Protein AF-A0A6C0PAL4-F1 (afdb_monomer_lite)

Secondary structure (DSSP, 8-state):
----HHHHHT-HHHHHHHHHHHHHTT--HHHHHHHHHHHHT-S-HHHHHHHHT--HHHHHHHHHHHHHHHT-SSHHHHHHHHIIIIIHHHHHHHHHTS---TT---S-----

InterPro domains:
  IPR000792 Transcription regulator LuxR, C-terminal [PF00196] (26-78)
  IPR000792 Transcription regulator LuxR, C-terminal [PS50043] (20-86)
  IPR000792 Transcription regulator LuxR, C-terminal [SM00421] (24-82)
  IPR000792 Transcription regulator LuxR, C-terminal [cd06170] (27-84)
  IPR016032 Signal transduction response regulator, C-terminal effector [SSF46894] (17-85)
  IPR036388 Winged helix-like DNA-binding domain superfamily [G3DSA:1.10.10.10] (24-91)

Sequence (112 aa):
MNLDICELQEHPYVSMLFRDVQQKFNLTRREGQVLELLMLNGSTNRVLSDELNLSEKTVKNHVASIQRKLNVNSSRELQAVIFRDALLPAFMFSAAQKKPIEGSRSYVALSS

Structure (mmCIF, N/CA/C/O backbone):
data_AF-A0A6C0PAL4-F1
#
_entry.id   AF-A0A6C0PAL4-F1
#
loop_
_atom_site.group_PDB
_atom_site.id
_atom_site.type_symbol
_atom_site.label_atom_id
_atom_site.label_alt_id
_atom_site.label_comp_id
_atom_site.label_asym_id
_atom_site.label_entity_id
_atom_site.label_seq_id
_atom_site.pdbx_PDB_ins_code
_atom_site.Cartn_x
_atom_site.Cartn_y
_atom_site.Cartn_z
_atom_site.occupancy
_atom_site.B_iso_or_equiv
_atom_site.auth_seq_id
_atom_site.auth_comp_id
_atom_site.auth_asym_id
_atom_site.auth_atom_id
_atom_site.pdbx_PDB_model_num
ATOM 1 N N . MET A 1 1 ? 13.136 16.040 -14.066 1.00 41.19 1 MET A N 1
ATOM 2 C CA . MET A 1 1 ? 11.734 16.338 -13.715 1.00 41.19 1 MET A CA 1
ATOM 3 C C . MET A 1 1 ? 11.498 15.740 -12.344 1.00 41.19 1 MET A C 1
ATOM 5 O O . MET A 1 1 ? 11.518 14.521 -12.247 1.00 41.19 1 MET A O 1
ATOM 9 N N . ASN A 1 2 ? 11.381 16.564 -11.303 1.00 46.44 2 ASN A N 1
ATOM 10 C CA . ASN A 1 2 ? 10.846 16.092 -10.027 1.00 46.44 2 ASN A CA 1
ATOM 11 C C . ASN A 1 2 ? 9.331 16.146 -10.181 1.00 46.44 2 ASN A C 1
ATOM 13 O O . ASN A 1 2 ? 8.772 17.234 -10.172 1.00 46.44 2 ASN A O 1
ATOM 17 N N . LEU A 1 3 ? 8.719 14.996 -10.450 1.00 56.44 3 LEU A N 1
ATOM 18 C CA . LEU A 1 3 ? 7.267 14.870 -10.426 1.00 56.44 3 LEU A CA 1
ATOM 19 C C . LEU A 1 3 ? 6.846 14.906 -8.958 1.00 56.44 3 LEU A C 1
ATOM 21 O O . LEU A 1 3 ? 7.360 14.117 -8.161 1.00 56.44 3 LEU A O 1
ATOM 25 N N . ASP A 1 4 ? 5.979 15.848 -8.605 1.00 77.81 4 ASP A N 1
ATOM 26 C CA . ASP A 1 4 ? 5.379 15.893 -7.275 1.00 77.81 4 ASP A CA 1
ATOM 27 C C . ASP A 1 4 ? 4.445 14.679 -7.110 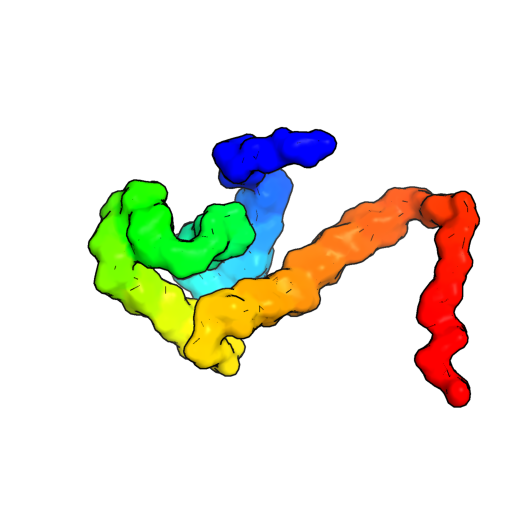1.00 77.81 4 ASP A C 1
ATOM 29 O O . ASP A 1 4 ? 3.759 14.270 -8.050 1.00 77.81 4 ASP A O 1
ATOM 33 N N . ILE A 1 5 ? 4.414 14.079 -5.919 1.00 75.56 5 ILE A N 1
ATOM 34 C CA . ILE A 1 5 ? 3.508 12.967 -5.600 1.00 75.56 5 ILE A CA 1
ATOM 35 C C . ILE A 1 5 ? 2.049 13.401 -5.802 1.00 75.56 5 ILE A C 1
ATOM 37 O O . ILE A 1 5 ? 1.263 12.627 -6.348 1.00 75.56 5 ILE A O 1
ATOM 41 N N . CYS A 1 6 ? 1.716 14.649 -5.461 1.00 72.88 6 CYS A N 1
ATOM 42 C CA . CYS A 1 6 ? 0.386 15.212 -5.691 1.00 72.88 6 CYS A CA 1
ATOM 43 C C . CYS A 1 6 ? 0.022 15.235 -7.186 1.00 72.88 6 CYS A C 1
ATOM 45 O O . CYS A 1 6 ? -1.098 14.895 -7.562 1.00 72.88 6 CYS A O 1
ATOM 47 N N . GLU A 1 7 ? 0.975 15.577 -8.060 1.00 80.12 7 GLU A N 1
ATOM 48 C CA . GLU A 1 7 ? 0.756 15.557 -9.512 1.00 80.12 7 GLU A CA 1
ATOM 49 C C . GLU A 1 7 ? 0.544 14.133 -10.033 1.00 80.12 7 GLU A C 1
ATOM 51 O O . GLU A 1 7 ? -0.241 13.928 -10.957 1.00 80.12 7 GLU A O 1
ATOM 56 N N . LEU A 1 8 ? 1.214 13.139 -9.440 1.00 78.69 8 LEU A N 1
ATOM 57 C CA . LEU A 1 8 ? 1.036 11.736 -9.811 1.00 78.69 8 LEU A CA 1
ATOM 58 C C . LEU A 1 8 ? -0.339 11.196 -9.406 1.00 78.69 8 LEU A C 1
ATOM 60 O O . LEU A 1 8 ? -0.932 10.457 -10.188 1.00 78.69 8 LEU A O 1
ATOM 64 N N . GLN A 1 9 ? -0.854 11.564 -8.230 1.00 77.75 9 GLN A N 1
ATOM 65 C CA . GLN A 1 9 ? -2.167 11.113 -7.746 1.00 77.75 9 GLN A CA 1
ATOM 66 C C . GLN A 1 9 ? -3.317 11.598 -8.640 1.00 77.75 9 GLN A C 1
ATOM 68 O O . GLN A 1 9 ? -4.262 10.855 -8.898 1.00 77.75 9 GLN A O 1
ATOM 73 N N . GLU A 1 10 ? -3.211 12.818 -9.167 1.00 81.69 10 GLU A N 1
ATOM 74 C CA . GLU A 1 10 ? -4.237 13.422 -10.028 1.00 81.69 10 GLU A CA 1
ATOM 75 C C . GLU A 1 10 ? -4.062 13.075 -11.518 1.00 81.69 10 GLU A C 1
ATOM 77 O O . GLU A 1 10 ? -4.879 13.447 -12.366 1.00 81.69 10 GLU A O 1
ATOM 82 N N . HIS A 1 11 ? -2.996 12.361 -11.882 1.00 85.62 11 HIS A N 1
ATOM 83 C CA . HIS A 1 11 ? -2.688 12.108 -13.281 1.00 85.62 11 HIS A CA 1
ATOM 84 C C . HIS A 1 11 ? -3.597 11.008 -13.876 1.00 85.62 11 HIS A C 1
ATOM 86 O O . HIS A 1 11 ? -3.554 9.862 -13.417 1.00 85.62 11 HIS A O 1
ATOM 92 N N . PRO A 1 12 ? -4.339 11.262 -14.979 1.00 85.56 12 PRO A N 1
ATOM 93 C CA . PRO A 1 12 ? -5.307 10.301 -15.526 1.00 85.56 12 PRO A CA 1
ATOM 94 C C . PRO A 1 12 ? -4.722 8.927 -15.878 1.00 85.56 12 PRO A C 1
ATOM 96 O O . PRO A 1 12 ? -5.384 7.901 -15.714 1.00 85.56 12 PRO A O 1
ATOM 99 N N . TYR A 1 13 ? -3.466 8.885 -16.341 1.00 85.50 13 TYR A N 1
ATOM 100 C CA . TYR A 1 13 ? -2.793 7.614 -16.624 1.00 85.50 13 TYR A CA 1
ATOM 101 C C . TYR A 1 13 ? -2.485 6.816 -15.355 1.00 85.50 13 TYR A C 1
ATOM 103 O O . TYR A 1 13 ? -2.511 5.590 -15.404 1.00 85.50 13 TYR A O 1
ATOM 111 N N . VAL A 1 14 ? -2.199 7.486 -14.236 1.00 88.25 14 VAL A N 1
ATOM 112 C CA . VAL A 1 14 ? -1.927 6.820 -12.955 1.00 88.25 14 VAL A CA 1
ATOM 113 C C . VAL A 1 14 ? -3.215 6.194 -12.431 1.00 88.25 14 VAL A C 1
ATOM 115 O O . VAL A 1 14 ? -3.232 4.998 -12.139 1.00 88.25 14 VAL A O 1
ATOM 118 N N . SER A 1 15 ? -4.325 6.938 -12.458 1.00 89.31 15 SER A N 1
ATOM 119 C CA . SER A 1 15 ? -5.636 6.404 -12.072 1.00 89.31 15 SER A CA 1
ATOM 120 C C . SER A 1 15 ? -6.075 5.226 -12.955 1.00 89.31 15 SER A C 1
ATOM 122 O O . SER A 1 15 ? -6.666 4.262 -12.465 1.00 89.31 15 SER A O 1
ATOM 124 N N . MET A 1 16 ? -5.795 5.280 -14.264 1.00 89.81 16 MET A N 1
ATOM 125 C CA . MET A 1 16 ? -6.067 4.168 -15.183 1.00 89.81 16 MET A CA 1
ATOM 126 C C . MET A 1 16 ? -5.205 2.943 -14.850 1.00 89.81 16 MET A C 1
ATOM 128 O O . MET A 1 16 ? -5.732 1.843 -14.714 1.00 89.81 16 MET A O 1
ATOM 132 N N . LEU A 1 17 ? -3.902 3.137 -14.637 1.00 91.00 17 LEU A N 1
ATOM 133 C CA . LEU A 1 17 ? -2.968 2.063 -14.305 1.00 91.00 17 LEU A CA 1
ATOM 134 C C . LEU A 1 17 ? -3.359 1.346 -13.006 1.00 91.00 17 LEU A C 1
ATOM 136 O O . LEU A 1 17 ? -3.407 0.117 -12.962 1.00 91.00 17 LEU A O 1
ATOM 140 N N . PHE A 1 18 ? -3.688 2.094 -11.950 1.00 93.12 18 PHE A N 1
ATOM 141 C CA . PHE A 1 18 ? -4.095 1.492 -10.680 1.00 93.12 18 PHE A CA 1
ATOM 142 C C . PHE A 1 18 ? -5.467 0.817 -10.744 1.00 93.12 18 PHE A C 1
ATOM 144 O O . PHE A 1 18 ? -5.689 -0.158 -10.023 1.00 93.12 18 PHE A O 1
ATOM 151 N N . ARG A 1 19 ? -6.360 1.237 -11.649 1.00 93.50 19 ARG A N 1
ATOM 152 C CA . ARG A 1 19 ? -7.603 0.505 -11.931 1.00 93.50 19 ARG A CA 1
ATOM 153 C C . ARG A 1 19 ? -7.318 -0.886 -12.496 1.00 93.50 19 ARG A C 1
ATOM 155 O O . ARG A 1 19 ? -7.918 -1.854 -12.027 1.00 93.50 19 ARG A O 1
ATOM 162 N N . ASP A 1 20 ? -6.384 -0.998 -13.435 1.00 93.56 20 ASP A N 1
ATOM 163 C CA . ASP A 1 20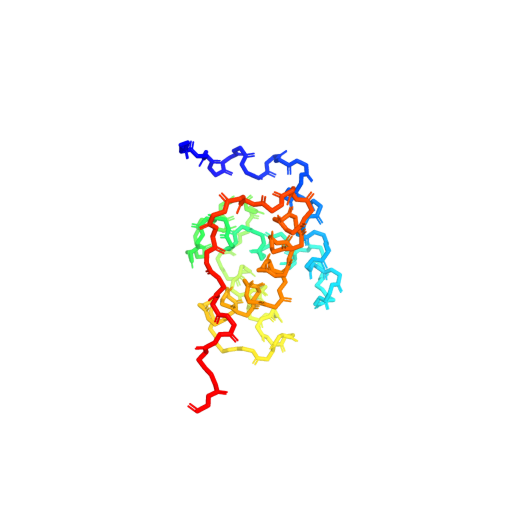 ? -6.003 -2.284 -14.030 1.00 93.56 20 ASP A CA 1
ATOM 164 C C . ASP A 1 20 ? -5.340 -3.199 -12.993 1.00 93.56 20 ASP A C 1
ATOM 166 O O . ASP A 1 20 ? -5.660 -4.386 -12.903 1.00 93.56 20 ASP A O 1
ATOM 170 N N . VAL A 1 21 ? -4.476 -2.639 -12.137 1.00 94.75 21 VAL A N 1
ATOM 171 C CA . VAL A 1 21 ? -3.893 -3.353 -10.987 1.00 94.75 21 VAL A CA 1
ATOM 172 C C . VAL A 1 21 ? -4.997 -3.855 -10.052 1.00 94.75 21 VAL A C 1
ATOM 174 O O . VAL A 1 21 ? -5.000 -5.024 -9.662 1.00 94.75 21 VAL A O 1
ATOM 177 N N . GLN A 1 22 ? -5.960 -2.995 -9.708 1.00 96.31 22 GLN A N 1
ATOM 178 C CA . GLN A 1 22 ? -7.069 -3.346 -8.823 1.00 96.31 22 GLN A CA 1
ATOM 179 C C . GLN A 1 22 ? -7.881 -4.523 -9.384 1.00 96.31 22 GLN A C 1
ATOM 181 O O . GLN A 1 22 ? -8.202 -5.452 -8.641 1.00 96.31 22 GLN A O 1
ATOM 186 N N . GLN A 1 23 ? -8.186 -4.503 -10.685 1.00 95.38 23 GLN A N 1
ATOM 187 C CA . GLN A 1 23 ? -8.902 -5.583 -11.366 1.00 95.38 23 GLN A CA 1
ATOM 188 C C . GLN A 1 23 ? -8.075 -6.868 -11.417 1.00 95.38 23 GLN A C 1
ATOM 190 O O . GLN A 1 23 ? -8.576 -7.929 -11.047 1.00 95.38 23 GLN A O 1
ATOM 195 N N . LYS A 1 24 ? -6.795 -6.772 -11.794 1.00 94.75 24 LYS A N 1
ATOM 196 C CA . LYS A 1 24 ? -5.879 -7.915 -11.898 1.00 94.75 24 LYS A CA 1
ATOM 197 C C . LYS A 1 24 ? -5.772 -8.708 -10.596 1.00 94.75 24 LYS A C 1
ATOM 199 O O . LYS A 1 24 ? -5.715 -9.933 -10.633 1.00 94.75 24 LYS A O 1
ATOM 204 N N . PHE A 1 25 ? -5.757 -8.021 -9.457 1.00 95.81 25 PHE A N 1
ATOM 205 C CA . PHE A 1 25 ? -5.623 -8.645 -8.137 1.00 95.81 25 PHE A CA 1
ATOM 206 C C . PHE A 1 25 ? -6.944 -8.742 -7.358 1.00 95.81 25 PHE A C 1
ATOM 208 O O . PHE A 1 25 ? -6.939 -9.053 -6.165 1.00 95.81 25 PHE A O 1
ATOM 215 N N . ASN A 1 26 ? -8.079 -8.484 -8.015 1.00 97.06 26 ASN A N 1
ATOM 216 C CA . ASN A 1 26 ? -9.422 -8.570 -7.439 1.00 97.06 26 ASN A CA 1
ATOM 217 C C . ASN A 1 26 ? -9.556 -7.811 -6.097 1.00 97.06 26 ASN A C 1
ATOM 219 O O . ASN A 1 26 ? -10.076 -8.305 -5.083 1.00 97.06 26 ASN A O 1
ATOM 223 N N . LEU A 1 27 ? -9.010 -6.596 -6.074 1.00 97.88 27 LEU A N 1
ATOM 224 C CA . LEU A 1 27 ? -9.017 -5.720 -4.911 1.00 97.88 27 LEU A CA 1
ATOM 225 C C . LEU A 1 27 ? -10.345 -4.964 -4.829 1.00 97.88 27 LEU A C 1
ATOM 227 O O . LEU A 1 27 ? -10.918 -4.518 -5.826 1.00 97.88 27 LEU A O 1
ATOM 231 N N . THR A 1 28 ? -10.838 -4.787 -3.608 1.00 97.75 28 THR A N 1
ATOM 232 C CA . THR A 1 28 ? -11.945 -3.868 -3.346 1.00 97.75 28 THR A CA 1
ATOM 233 C C . THR A 1 28 ? -11.506 -2.439 -3.648 1.00 97.75 28 THR A C 1
ATOM 235 O O . THR A 1 28 ? -10.316 -2.122 -3.626 1.00 97.75 28 THR A O 1
ATOM 238 N N . ARG A 1 29 ? -12.474 -1.538 -3.851 1.00 96.19 29 ARG A N 1
ATOM 239 C CA . ARG A 1 29 ? -12.188 -0.113 -4.079 1.00 96.19 29 ARG A CA 1
ATOM 240 C C . ARG A 1 29 ? -11.262 0.469 -3.007 1.00 96.19 29 ARG A C 1
ATOM 242 O O . ARG A 1 29 ? -10.346 1.213 -3.328 1.00 96.19 29 ARG A O 1
ATOM 249 N N . ARG A 1 30 ? -11.481 0.116 -1.735 1.00 96.00 30 ARG A N 1
ATOM 250 C CA . ARG A 1 30 ? -10.678 0.646 -0.627 1.00 96.00 30 ARG A CA 1
ATOM 251 C C . ARG A 1 30 ? -9.271 0.058 -0.581 1.00 96.00 30 ARG A C 1
ATOM 253 O O . ARG A 1 30 ? -8.326 0.785 -0.305 1.00 96.00 30 ARG A O 1
ATOM 260 N N . GLU A 1 31 ? -9.125 -1.229 -0.878 1.00 97.44 31 GLU A N 1
ATOM 261 C CA . GLU A 1 31 ? -7.810 -1.865 -1.008 1.00 97.44 31 GLU A CA 1
ATOM 262 C C . GLU A 1 31 ? -7.009 -1.282 -2.180 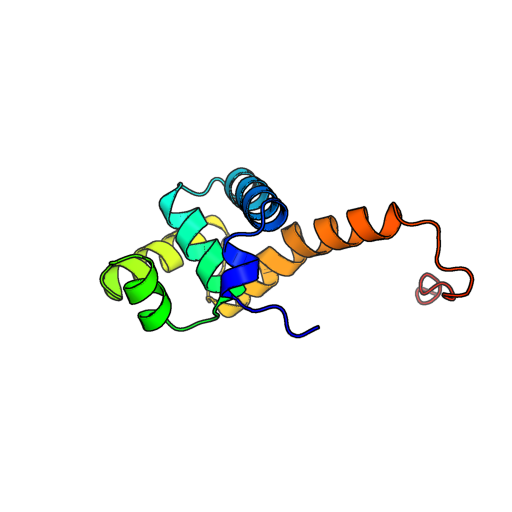1.00 97.44 31 GLU A C 1
ATOM 264 O O . GLU A 1 31 ? -5.813 -1.065 -2.028 1.00 97.44 31 GLU A O 1
ATOM 269 N N . GLY A 1 32 ? -7.661 -0.969 -3.307 1.00 96.25 32 GLY A N 1
ATOM 270 C CA . GLY A 1 32 ? -7.032 -0.284 -4.442 1.00 96.25 32 GLY A CA 1
ATOM 271 C C . GLY A 1 32 ? -6.456 1.080 -4.055 1.00 96.25 32 GLY A C 1
ATOM 272 O O . GLY A 1 32 ? -5.285 1.332 -4.309 1.00 96.25 32 GLY A O 1
ATOM 273 N N . GLN A 1 33 ? -7.233 1.905 -3.344 1.00 94.62 33 GLN A N 1
ATOM 274 C CA . GLN A 1 33 ? -6.770 3.210 -2.841 1.00 94.62 33 GLN A CA 1
ATOM 275 C C . GLN A 1 33 ? -5.578 3.084 -1.882 1.00 94.62 33 GLN A C 1
ATOM 277 O O . GLN A 1 33 ? -4.611 3.835 -1.977 1.00 94.62 33 GLN A O 1
ATOM 282 N N . VAL A 1 34 ? -5.636 2.125 -0.949 1.00 95.62 34 VAL A N 1
ATOM 283 C CA . VAL A 1 34 ? -4.524 1.856 -0.023 1.00 95.62 34 VAL A CA 1
ATOM 284 C C . VAL A 1 34 ? -3.281 1.418 -0.793 1.00 95.62 34 VAL A C 1
ATOM 286 O O . VAL A 1 34 ? -2.182 1.853 -0.461 1.00 95.62 34 VAL A O 1
ATOM 289 N N . LEU A 1 35 ? -3.442 0.572 -1.814 1.00 95.69 35 LEU A N 1
ATOM 290 C CA . LEU A 1 35 ? -2.332 0.100 -2.632 1.00 95.69 35 LEU A CA 1
ATOM 291 C C . LEU A 1 35 ? -1.690 1.232 -3.437 1.00 95.69 35 LEU A C 1
ATOM 293 O O . LEU A 1 35 ? -0.470 1.339 -3.453 1.00 95.69 35 LEU A O 1
ATOM 297 N N . GLU A 1 36 ? -2.500 2.069 -4.078 1.00 94.06 36 GLU A N 1
ATOM 298 C CA . GLU A 1 36 ? -2.051 3.228 -4.852 1.00 94.06 36 GLU A CA 1
ATOM 299 C C . GLU A 1 36 ? -1.197 4.169 -3.998 1.00 94.06 36 GLU A C 1
ATOM 301 O O . GLU A 1 36 ? -0.031 4.406 -4.311 1.00 94.06 36 GLU A O 1
ATOM 306 N N . LEU A 1 37 ? -1.717 4.601 -2.848 1.00 92.31 37 LEU A N 1
ATOM 307 C CA . LEU A 1 37 ? -0.972 5.455 -1.925 1.00 92.31 37 LEU A CA 1
ATOM 308 C C . LEU A 1 37 ? 0.276 4.769 -1.356 1.00 92.31 37 LEU A C 1
ATOM 310 O O . LEU A 1 37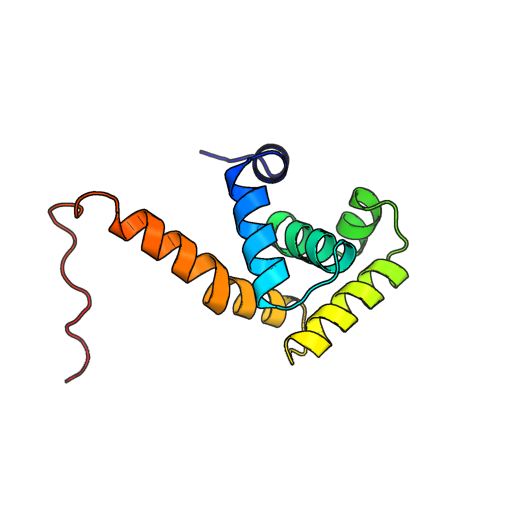 ? 1.309 5.411 -1.188 1.00 92.31 37 LEU A O 1
ATOM 314 N N . LEU A 1 38 ? 0.217 3.462 -1.082 1.00 93.75 38 LEU A N 1
ATOM 315 C CA . LEU A 1 38 ? 1.379 2.698 -0.617 1.00 93.75 38 LEU A CA 1
ATOM 316 C C . LEU A 1 38 ? 2.492 2.666 -1.678 1.00 93.75 38 LEU A C 1
ATOM 318 O O . LEU A 1 38 ? 3.672 2.640 -1.323 1.00 93.75 38 LEU A O 1
ATOM 322 N N . MET A 1 39 ? 2.134 2.645 -2.963 1.00 93.00 39 MET A N 1
ATOM 323 C CA . MET A 1 39 ? 3.086 2.660 -4.075 1.00 93.00 39 MET A CA 1
ATOM 324 C C . MET A 1 39 ? 3.646 4.061 -4.351 1.00 93.00 39 MET A C 1
ATOM 326 O O . MET A 1 39 ? 4.817 4.165 -4.706 1.00 93.00 39 MET A O 1
ATOM 330 N N . LEU A 1 40 ? 2.839 5.114 -4.183 1.00 89.44 40 LEU A N 1
ATOM 331 C CA . LEU A 1 40 ? 3.227 6.501 -4.470 1.00 89.44 40 LEU A CA 1
ATOM 332 C C . LEU A 1 40 ? 3.964 7.173 -3.299 1.00 89.44 40 LEU A C 1
ATOM 334 O O . LEU A 1 40 ? 5.015 7.778 -3.498 1.00 89.44 40 LEU A O 1
ATOM 338 N N . ASN A 1 41 ? 3.454 7.031 -2.072 1.00 84.44 41 ASN A N 1
ATOM 339 C CA . ASN A 1 41 ? 3.943 7.757 -0.891 1.00 84.44 41 ASN A CA 1
ATOM 340 C C . ASN A 1 41 ? 4.904 6.911 -0.038 1.00 84.44 41 ASN A C 1
ATOM 342 O O . ASN A 1 41 ? 5.620 7.431 0.821 1.00 84.44 41 ASN A O 1
ATOM 346 N N . GLY A 1 42 ? 4.916 5.590 -0.237 1.00 74.88 42 GLY A N 1
ATOM 347 C CA . GLY A 1 42 ? 5.729 4.658 0.537 1.00 74.88 42 GLY A CA 1
ATOM 348 C C . GLY A 1 42 ? 5.064 4.155 1.828 1.00 74.88 42 GLY A C 1
ATOM 349 O O . GLY A 1 42 ? 3.851 4.038 1.944 1.00 74.88 42 GLY A O 1
ATOM 350 N N . SER A 1 43 ? 5.885 3.744 2.802 1.00 66.75 43 SER A N 1
ATOM 351 C CA . SER A 1 43 ? 5.550 2.615 3.698 1.00 66.75 43 SER A CA 1
ATOM 352 C C . SER A 1 43 ? 4.808 2.941 5.002 1.00 66.75 43 SER A C 1
ATOM 354 O O . SER A 1 43 ? 4.488 2.012 5.748 1.00 66.75 43 SER A O 1
ATOM 356 N N . THR A 1 44 ? 4.605 4.210 5.371 1.00 82.94 44 THR A N 1
ATOM 357 C CA . THR A 1 44 ? 4.113 4.505 6.731 1.00 82.94 44 THR A CA 1
ATOM 358 C C . THR A 1 44 ? 2.590 4.486 6.801 1.00 82.94 44 THR A C 1
ATOM 360 O O . THR A 1 44 ? 1.909 5.225 6.095 1.00 82.94 44 THR A O 1
ATOM 363 N N . ASN A 1 45 ? 2.047 3.665 7.707 1.00 86.69 45 ASN A N 1
ATOM 364 C CA . ASN A 1 45 ? 0.600 3.589 7.940 1.00 86.69 45 ASN A CA 1
ATOM 365 C C . ASN A 1 45 ? -0.001 4.931 8.375 1.00 86.69 45 ASN A C 1
ATOM 367 O O . ASN A 1 45 ? -1.187 5.134 8.153 1.00 86.69 45 ASN A O 1
ATOM 371 N N . ARG A 1 46 ? 0.815 5.817 8.963 1.00 89.25 46 ARG A N 1
ATOM 372 C CA . ARG A 1 46 ? 0.423 7.166 9.376 1.00 89.25 46 ARG A CA 1
ATOM 373 C C . ARG A 1 46 ? 0.076 8.059 8.184 1.00 89.25 46 ARG A C 1
ATOM 375 O O . ARG A 1 46 ? -0.994 8.641 8.146 1.00 89.25 46 ARG A O 1
ATOM 382 N N . VAL A 1 47 ? 0.940 8.115 7.168 1.00 88.31 47 VAL A N 1
ATOM 383 C CA . VAL A 1 47 ? 0.649 8.913 5.960 1.00 88.31 47 VAL A CA 1
ATOM 384 C C . VAL A 1 47 ? -0.613 8.387 5.280 1.00 88.31 47 VAL A C 1
ATOM 386 O O . VAL A 1 47 ? -1.539 9.136 5.011 1.00 88.31 47 VAL A O 1
ATOM 389 N N . LEU A 1 48 ? -0.700 7.069 5.102 1.00 90.94 48 LEU A N 1
ATOM 390 C CA . LEU A 1 48 ? -1.886 6.415 4.548 1.00 90.94 48 LEU A CA 1
ATOM 391 C C . LEU A 1 48 ? -3.161 6.686 5.359 1.00 90.94 48 LEU A C 1
ATOM 393 O O . LEU A 1 48 ? -4.242 6.775 4.781 1.00 90.94 48 LEU A O 1
ATOM 397 N N . SER A 1 49 ? -3.062 6.762 6.689 1.00 93.12 49 SER A N 1
ATOM 398 C CA . SER A 1 49 ? -4.214 7.025 7.549 1.00 93.12 49 SER A CA 1
ATOM 399 C C . SER A 1 49 ? -4.714 8.454 7.401 1.00 93.12 49 SER A C 1
ATOM 401 O O . SER A 1 49 ? -5.925 8.645 7.312 1.00 93.12 49 SER A O 1
ATOM 403 N N . ASP A 1 50 ? -3.794 9.413 7.308 1.00 91.25 50 ASP A N 1
ATOM 404 C CA . ASP A 1 50 ? -4.108 10.831 7.147 1.00 91.25 50 ASP A CA 1
ATOM 405 C C . ASP A 1 50 ? -4.759 11.084 5.775 1.00 91.25 50 ASP A C 1
ATOM 407 O O . ASP A 1 50 ? -5.861 11.626 5.706 1.00 91.25 50 ASP A O 1
ATOM 411 N N . GLU A 1 51 ? -4.154 10.569 4.699 1.00 89.81 51 GLU A N 1
ATOM 412 C CA . GLU A 1 51 ? -4.654 10.696 3.317 1.00 89.81 51 GLU A CA 1
ATOM 413 C C . GLU A 1 51 ? -6.048 10.080 3.124 1.00 89.81 51 GLU A C 1
ATOM 415 O O . GLU A 1 51 ? -6.893 10.582 2.383 1.00 89.81 51 GLU A O 1
ATOM 420 N N . LEU A 1 52 ? -6.315 8.956 3.792 1.00 91.50 52 LEU A N 1
ATOM 421 C CA . LEU A 1 52 ? -7.566 8.220 3.632 1.00 91.50 52 LEU A CA 1
ATOM 422 C C . LEU A 1 52 ? -8.613 8.563 4.696 1.00 91.50 52 LEU A C 1
ATOM 424 O O . LEU A 1 52 ? -9.717 8.010 4.621 1.00 91.50 52 LEU A O 1
ATOM 428 N N . ASN A 1 53 ? -8.293 9.422 5.668 1.00 94.56 53 ASN A N 1
ATOM 429 C CA . ASN A 1 53 ? -9.101 9.685 6.861 1.00 94.56 53 ASN A CA 1
ATOM 430 C C . ASN A 1 53 ? -9.532 8.380 7.569 1.00 94.56 53 ASN A C 1
ATOM 432 O O . ASN A 1 53 ? -10.716 8.079 7.743 1.00 94.56 53 ASN A O 1
ATOM 436 N N . LEU A 1 54 ? -8.549 7.541 7.900 1.00 94.75 54 LEU A N 1
ATOM 437 C CA . LEU A 1 54 ? -8.718 6.257 8.584 1.00 94.75 54 LEU A CA 1
ATOM 438 C C . LEU A 1 54 ? -7.906 6.213 9.874 1.00 94.75 54 LEU A C 1
ATOM 440 O O . LEU A 1 54 ? -7.005 7.006 10.086 1.00 94.75 54 LEU A O 1
ATOM 444 N N . SER A 1 55 ? -8.155 5.207 10.715 1.00 97.06 55 SER A N 1
ATOM 445 C CA . SER A 1 55 ? -7.184 4.853 11.753 1.00 97.06 55 SER A CA 1
ATOM 446 C C . SER A 1 55 ? -6.008 4.071 11.154 1.00 97.06 55 SER A C 1
ATOM 448 O O . SER A 1 55 ? -6.203 3.260 10.240 1.00 97.06 55 SER A O 1
ATOM 450 N N . GLU A 1 56 ? -4.806 4.203 11.725 1.00 96.12 56 GLU A N 1
ATOM 451 C CA . GLU A 1 56 ? -3.657 3.357 11.356 1.00 96.12 56 GLU A CA 1
ATOM 452 C C . GLU A 1 56 ? -3.981 1.857 11.457 1.00 96.12 56 GLU A C 1
ATOM 454 O O . GLU A 1 56 ? -3.500 1.048 10.662 1.00 96.12 56 GLU A O 1
ATOM 459 N N . LYS A 1 57 ? -4.822 1.465 12.424 1.00 96.69 57 LYS A N 1
ATOM 460 C CA . LYS A 1 57 ? -5.288 0.081 12.579 1.00 96.69 57 LYS A CA 1
ATOM 461 C C . LYS A 1 57 ? -6.107 -0.370 11.370 1.00 96.69 57 LYS A C 1
ATOM 463 O O . LYS A 1 57 ? -5.911 -1.480 10.880 1.00 96.69 57 LYS A O 1
ATOM 468 N N . THR A 1 58 ? -6.993 0.483 10.865 1.00 97.19 58 THR A N 1
ATOM 469 C CA . THR A 1 58 ? -7.788 0.198 9.664 1.00 97.19 58 THR A CA 1
ATOM 470 C C . THR A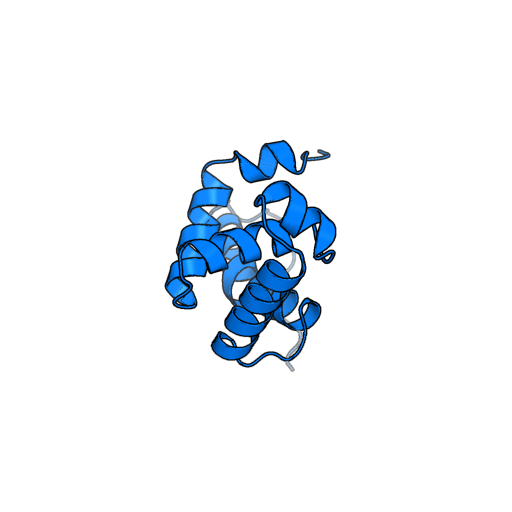 1 58 ? -6.894 0.072 8.431 1.00 97.19 58 THR A C 1
ATOM 472 O O . THR A 1 58 ? -7.061 -0.870 7.658 1.00 97.19 58 THR A O 1
ATOM 475 N N . VAL A 1 59 ? -5.895 0.950 8.278 1.00 96.25 59 VAL A N 1
ATOM 476 C CA . VAL A 1 59 ? -4.897 0.845 7.198 1.00 96.25 59 VAL A CA 1
ATOM 477 C C . VAL A 1 59 ? -4.145 -0.484 7.281 1.00 96.25 59 VAL A C 1
ATOM 479 O O . VAL A 1 59 ? -4.106 -1.217 6.294 1.00 96.25 59 VAL A O 1
ATOM 482 N N . LYS A 1 60 ? -3.633 -0.859 8.463 1.00 95.56 60 LYS A N 1
ATOM 483 C CA . LYS A 1 60 ? -2.971 -2.160 8.680 1.00 95.56 60 LYS A CA 1
ATOM 484 C C . LYS A 1 60 ? -3.863 -3.335 8.277 1.00 95.56 60 LYS A C 1
ATOM 486 O O . LYS A 1 60 ? -3.382 -4.271 7.645 1.00 95.56 60 LYS A O 1
ATOM 491 N N . ASN A 1 61 ? -5.158 -3.279 8.586 1.00 97.56 61 ASN A N 1
ATOM 492 C CA . ASN A 1 61 ? -6.109 -4.325 8.206 1.00 97.56 61 ASN A CA 1
ATOM 493 C C . ASN A 1 61 ? -6.309 -4.416 6.685 1.00 97.56 61 ASN A C 1
ATOM 495 O O . ASN A 1 61 ? -6.387 -5.525 6.148 1.00 97.56 61 ASN A O 1
ATOM 499 N N . HIS A 1 62 ? -6.374 -3.282 5.982 1.00 97.50 62 HIS A N 1
ATOM 500 C CA . HIS A 1 62 ? -6.429 -3.269 4.518 1.00 97.50 62 HIS A CA 1
ATOM 501 C C . HIS A 1 62 ? -5.140 -3.823 3.908 1.00 97.50 62 HIS A C 1
ATOM 503 O O . HIS A 1 62 ? -5.214 -4.727 3.081 1.00 97.50 62 HIS A O 1
ATOM 509 N N . VAL A 1 63 ? -3.970 -3.372 4.374 1.00 96.31 63 VAL A N 1
ATOM 510 C CA . VAL A 1 63 ? -2.664 -3.877 3.917 1.00 96.31 63 VAL A CA 1
ATOM 511 C C . VAL A 1 63 ? -2.555 -5.386 4.136 1.00 96.31 63 VAL A C 1
ATOM 513 O O . VAL A 1 63 ? -2.228 -6.111 3.203 1.00 96.31 63 VAL A O 1
ATOM 516 N N . ALA A 1 64 ? -2.915 -5.885 5.320 1.00 97.25 64 ALA A N 1
ATOM 517 C CA . ALA A 1 64 ? -2.920 -7.318 5.607 1.00 97.25 64 ALA A CA 1
ATOM 518 C C . ALA A 1 64 ? -3.894 -8.094 4.702 1.00 97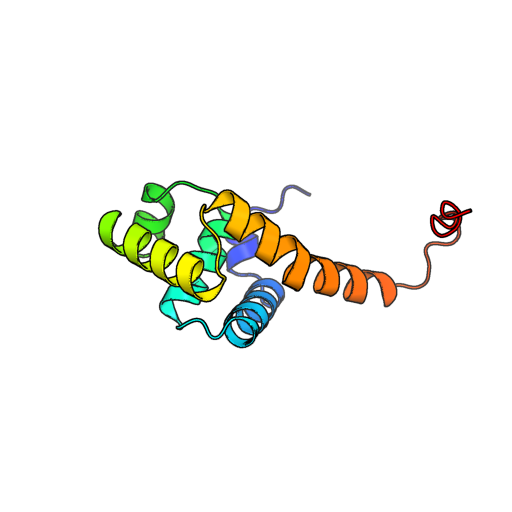.25 64 ALA A C 1
ATOM 520 O O . ALA A 1 64 ? -3.627 -9.234 4.332 1.00 97.25 64 ALA A O 1
ATOM 521 N N . SER A 1 65 ? -5.032 -7.497 4.337 1.00 98.19 65 SER A N 1
ATOM 522 C CA . SER A 1 65 ? -5.995 -8.126 3.424 1.00 98.19 65 SER A CA 1
ATOM 523 C C . SER A 1 65 ? -5.450 -8.222 2.002 1.00 98.19 65 SER A C 1
ATOM 525 O O . SER A 1 65 ? -5.551 -9.285 1.394 1.00 98.19 65 SER A O 1
ATOM 527 N N . ILE A 1 66 ? -4.782 -7.172 1.519 1.00 97.94 66 ILE A N 1
ATOM 528 C CA . ILE A 1 66 ? -4.080 -7.181 0.230 1.00 97.94 66 ILE A CA 1
ATOM 529 C C . ILE A 1 66 ? -2.965 -8.234 0.246 1.00 97.94 66 ILE A C 1
ATOM 531 O O . ILE A 1 66 ? -2.887 -9.064 -0.652 1.00 97.94 66 ILE A O 1
ATOM 535 N N . GLN A 1 67 ? -2.145 -8.256 1.298 1.00 97.81 67 GLN A N 1
ATOM 536 C CA . GLN A 1 67 ? -1.064 -9.229 1.460 1.00 97.81 67 GLN A CA 1
ATOM 537 C C . GLN A 1 67 ? -1.567 -10.676 1.393 1.00 97.81 67 GLN A C 1
ATOM 539 O O . GLN A 1 67 ? -0.998 -11.483 0.663 1.00 97.81 67 GLN A O 1
ATOM 544 N N . ARG A 1 68 ? -2.686 -10.993 2.063 1.00 98.19 68 ARG A N 1
ATOM 545 C CA . ARG A 1 68 ? -3.322 -12.318 1.966 1.00 98.19 68 ARG A CA 1
ATOM 546 C C . ARG A 1 68 ? -3.808 -12.636 0.552 1.00 98.19 68 ARG A C 1
ATOM 548 O O . ARG A 1 68 ? -3.628 -13.761 0.104 1.00 98.19 68 ARG A O 1
ATOM 555 N N . LYS A 1 69 ? -4.401 -11.668 -0.157 1.00 97.56 69 LYS A N 1
ATOM 556 C CA . LYS A 1 69 ? -4.867 -11.860 -1.543 1.00 97.56 69 LYS A CA 1
ATOM 557 C C . LYS A 1 69 ? -3.726 -12.153 -2.515 1.00 97.56 69 LYS A C 1
ATOM 559 O O . LYS A 1 69 ? -3.916 -12.923 -3.448 1.00 97.56 69 LYS A O 1
ATOM 564 N N . LEU A 1 70 ? -2.563 -11.542 -2.297 1.00 97.25 70 LEU A N 1
ATOM 565 C CA . LEU A 1 70 ? -1.384 -11.710 -3.149 1.00 97.25 70 LEU A CA 1
ATOM 566 C C . LEU A 1 70 ? -0.399 -12.765 -2.622 1.00 97.25 70 LEU A C 1
ATOM 568 O O . LEU A 1 70 ? 0.630 -12.990 -3.249 1.00 97.25 70 LEU A O 1
ATOM 572 N N . ASN A 1 71 ? -0.717 -13.418 -1.499 1.00 97.25 71 ASN A N 1
ATOM 573 C CA . ASN A 1 71 ? 0.133 -14.406 -0.835 1.00 97.25 71 ASN A CA 1
ATOM 574 C C . ASN A 1 71 ? 1.560 -13.890 -0.546 1.00 97.25 71 ASN A C 1
ATOM 576 O O . ASN A 1 71 ? 2.549 -14.568 -0.812 1.00 97.25 71 ASN A O 1
ATOM 580 N N . VAL A 1 72 ? 1.653 -12.672 -0.008 1.00 97.50 72 VAL A N 1
ATOM 581 C CA . VAL A 1 72 ? 2.911 -12.015 0.384 1.00 97.50 72 VAL A CA 1
ATOM 582 C C . VAL A 1 72 ? 2.907 -11.700 1.878 1.00 97.50 72 VAL A C 1
ATOM 584 O O . VAL A 1 72 ? 1.852 -11.565 2.493 1.00 97.50 72 VAL A O 1
ATOM 587 N N . ASN A 1 73 ? 4.088 -11.540 2.470 1.00 95.31 73 ASN A N 1
ATOM 588 C CA . ASN A 1 73 ? 4.264 -11.467 3.924 1.00 95.31 73 ASN A CA 1
ATOM 589 C C . ASN A 1 73 ? 4.696 -10.085 4.431 1.00 95.31 73 ASN A C 1
ATOM 591 O O . ASN A 1 73 ? 4.794 -9.864 5.638 1.00 95.31 73 ASN A O 1
ATOM 595 N N . SER A 1 74 ? 4.987 -9.136 3.539 1.00 95.00 74 SER A N 1
ATOM 596 C CA . SER A 1 74 ? 5.391 -7.786 3.937 1.00 95.00 74 SER A CA 1
ATOM 597 C C . SER A 1 74 ? 4.967 -6.725 2.930 1.00 95.00 74 SER A C 1
ATOM 599 O O . SER A 1 74 ? 4.740 -7.012 1.758 1.00 95.00 74 SER A O 1
ATOM 601 N N . SER A 1 75 ? 4.886 -5.465 3.368 1.00 91.75 75 SER A N 1
ATOM 602 C CA . SER A 1 75 ? 4.559 -4.347 2.473 1.00 91.75 75 SER A CA 1
ATOM 603 C C . SER A 1 75 ? 5.634 -4.127 1.407 1.00 91.75 75 SER A C 1
ATOM 605 O O . SER A 1 75 ? 5.302 -3.744 0.292 1.00 91.75 75 SER A O 1
ATOM 607 N N . ARG A 1 76 ? 6.907 -4.419 1.715 1.00 93.88 76 ARG A N 1
ATOM 608 C CA . ARG A 1 76 ? 7.995 -4.343 0.724 1.00 93.88 76 ARG A CA 1
ATOM 609 C C . ARG A 1 76 ? 7.850 -5.415 -0.348 1.00 93.88 76 ARG A C 1
ATOM 611 O O . ARG A 1 76 ? 7.996 -5.126 -1.528 1.00 93.88 76 ARG A O 1
ATOM 618 N N . GLU A 1 77 ? 7.549 -6.643 0.065 1.00 95.88 77 GLU A N 1
ATOM 619 C CA . GLU A 1 77 ? 7.288 -7.742 -0.865 1.00 95.88 77 GLU A CA 1
ATOM 620 C C . GLU A 1 77 ? 6.059 -7.444 -1.728 1.00 95.88 77 GLU A C 1
ATOM 622 O O . GLU A 1 77 ? 6.121 -7.591 -2.943 1.00 95.88 77 GLU A O 1
ATOM 627 N N . LEU A 1 78 ? 4.986 -6.924 -1.122 1.00 95.88 78 LEU A N 1
ATOM 628 C CA . LEU A 1 78 ? 3.806 -6.450 -1.840 1.00 95.88 78 LEU A CA 1
ATOM 629 C C . LEU A 1 78 ? 4.176 -5.421 -2.920 1.00 95.88 78 LEU A C 1
ATOM 631 O O . LEU A 1 78 ? 3.822 -5.608 -4.080 1.00 95.88 78 LEU A O 1
ATOM 635 N N . GLN A 1 79 ? 4.924 -4.372 -2.568 1.00 95.38 79 GLN A N 1
ATOM 636 C CA . GLN A 1 79 ? 5.369 -3.354 -3.527 1.00 95.38 79 GLN A CA 1
ATOM 637 C C . GLN A 1 79 ? 6.208 -3.961 -4.662 1.00 95.38 79 GLN A C 1
ATOM 639 O O . GLN A 1 79 ? 5.989 -3.641 -5.829 1.00 95.38 79 GLN A O 1
ATOM 644 N N . ALA A 1 80 ? 7.131 -4.872 -4.338 1.00 96.00 80 ALA A N 1
ATOM 645 C CA . ALA A 1 80 ? 7.971 -5.544 -5.326 1.00 96.00 80 ALA A CA 1
ATOM 646 C C . ALA A 1 80 ? 7.155 -6.413 -6.298 1.00 96.00 80 ALA A C 1
ATOM 648 O O . ALA A 1 80 ? 7.399 -6.372 -7.503 1.00 96.00 80 ALA A O 1
ATOM 649 N N . VAL A 1 81 ? 6.173 -7.167 -5.793 1.00 96.62 81 VAL A N 1
ATOM 650 C CA . VAL A 1 81 ? 5.273 -7.998 -6.608 1.00 96.62 81 VAL A CA 1
ATOM 651 C C . VAL A 1 81 ? 4.424 -7.133 -7.535 1.00 96.62 81 VAL A C 1
ATOM 653 O O . VAL A 1 81 ? 4.383 -7.395 -8.733 1.00 96.62 81 VAL A O 1
ATOM 656 N N . ILE A 1 82 ? 3.805 -6.066 -7.025 1.00 96.19 82 ILE A N 1
ATOM 657 C CA . ILE A 1 82 ? 3.008 -5.147 -7.853 1.00 96.19 82 ILE A CA 1
ATOM 658 C C . ILE A 1 82 ? 3.866 -4.492 -8.932 1.00 96.19 82 ILE A C 1
ATOM 660 O O . ILE A 1 82 ? 3.466 -4.438 -10.098 1.00 96.19 82 ILE A O 1
ATOM 664 N N . PHE A 1 83 ? 5.058 -4.025 -8.562 1.00 94.69 83 PHE A N 1
ATOM 665 C CA . PHE A 1 83 ? 5.975 -3.427 -9.517 1.00 94.69 83 PHE A CA 1
ATOM 666 C C . PHE A 1 83 ? 6.360 -4.421 -10.614 1.00 94.69 83 PHE A C 1
ATOM 668 O O . PHE A 1 83 ? 6.185 -4.118 -11.789 1.00 94.69 83 PHE A O 1
ATOM 675 N N . ARG A 1 84 ? 6.823 -5.620 -10.251 1.00 95.06 84 ARG A N 1
ATOM 676 C CA . ARG A 1 84 ? 7.280 -6.641 -11.203 1.00 95.06 84 ARG A CA 1
ATOM 677 C C . ARG A 1 84 ? 6.154 -7.169 -12.091 1.00 95.06 84 ARG A C 1
ATOM 679 O O . ARG A 1 84 ? 6.350 -7.300 -13.294 1.00 95.06 84 ARG A O 1
ATOM 686 N N . ASP A 1 85 ? 4.996 -7.473 -11.512 1.00 93.44 85 ASP A N 1
ATOM 687 C CA . ASP A 1 85 ? 3.962 -8.252 -12.198 1.00 93.44 85 ASP A CA 1
ATOM 688 C C . ASP A 1 85 ? 2.902 -7.377 -12.868 1.00 93.44 85 ASP A C 1
ATOM 690 O O . ASP A 1 85 ? 2.155 -7.873 -13.713 1.00 93.44 85 ASP A O 1
ATOM 694 N N . ALA A 1 86 ? 2.801 -6.093 -12.516 1.00 92.25 86 ALA A N 1
ATOM 695 C CA . ALA A 1 86 ? 1.806 -5.193 -13.096 1.00 92.25 86 ALA A CA 1
ATOM 696 C C . ALA A 1 86 ? 2.415 -3.922 -13.696 1.00 92.25 86 ALA A C 1
ATOM 698 O O . ALA A 1 86 ? 2.163 -3.630 -14.864 1.00 92.25 86 ALA A O 1
ATOM 699 N N . LEU A 1 87 ? 3.241 -3.190 -12.946 1.00 91.38 87 LEU A N 1
ATOM 700 C CA . LEU A 1 87 ? 3.722 -1.881 -13.405 1.00 91.38 87 LEU A CA 1
ATOM 701 C C . LEU A 1 87 ? 4.843 -1.991 -14.444 1.00 91.38 87 LEU A C 1
ATOM 703 O O . LEU A 1 87 ? 4.812 -1.299 -15.457 1.00 91.38 87 LEU A O 1
ATOM 707 N N . LEU A 1 88 ? 5.811 -2.885 -14.236 1.00 91.12 88 LEU A N 1
ATOM 708 C CA . LEU A 1 88 ? 6.946 -3.064 -15.136 1.00 91.12 88 LEU A CA 1
ATOM 709 C C . LEU A 1 88 ? 6.494 -3.494 -16.545 1.00 91.12 88 LEU A C 1
ATOM 711 O O . LEU A 1 88 ? 6.916 -2.844 -17.501 1.00 91.12 88 LEU A O 1
ATOM 715 N N . PRO A 1 89 ? 5.585 -4.477 -16.725 1.00 89.19 89 PRO A N 1
ATOM 716 C CA . PRO A 1 89 ? 5.016 -4.774 -18.037 1.00 89.19 89 PRO A CA 1
ATOM 717 C C . PRO A 1 89 ? 4.313 -3.572 -18.676 1.00 89.19 89 PRO A C 1
ATOM 719 O O . PRO A 1 89 ? 4.503 -3.329 -19.865 1.00 89.19 89 PRO A O 1
ATOM 722 N N . ALA A 1 90 ? 3.551 -2.790 -17.903 1.00 85.75 90 ALA A N 1
ATOM 723 C CA . ALA A 1 90 ? 2.868 -1.600 -18.413 1.00 85.75 90 ALA A CA 1
ATOM 724 C C . ALA A 1 90 ? 3.862 -0.533 -18.915 1.00 85.75 90 ALA A C 1
ATOM 726 O O . ALA A 1 90 ? 3.677 0.036 -19.994 1.00 85.75 90 ALA A O 1
ATOM 727 N N . PHE A 1 91 ? 4.960 -0.309 -18.184 1.00 85.38 91 PHE A N 1
ATOM 728 C CA . PHE A 1 91 ? 6.035 0.588 -18.614 1.00 85.38 91 PHE A CA 1
ATOM 729 C C . PHE A 1 91 ? 6.750 0.078 -19.864 1.00 85.38 91 PHE A C 1
ATOM 731 O O . PHE A 1 91 ? 6.957 0.843 -20.807 1.00 85.38 91 PHE A O 1
ATOM 738 N N . MET A 1 92 ? 7.094 -1.211 -19.895 1.00 85.44 92 MET A N 1
ATOM 739 C CA . MET A 1 92 ? 7.796 -1.815 -21.026 1.00 85.44 92 MET A CA 1
ATOM 740 C C . MET A 1 92 ? 6.936 -1.823 -22.291 1.00 85.44 92 MET A C 1
ATOM 742 O O . MET A 1 92 ? 7.450 -1.554 -23.373 1.00 85.44 92 MET A O 1
ATOM 746 N N . PHE A 1 93 ? 5.627 -2.047 -22.168 1.00 80.31 93 PHE A N 1
ATOM 747 C CA . PHE A 1 93 ? 4.698 -1.971 -23.293 1.00 80.31 93 PHE A CA 1
ATOM 748 C C . PHE A 1 93 ? 4.620 -0.551 -23.871 1.00 80.31 93 PHE A C 1
ATOM 750 O O . PHE A 1 93 ? 4.718 -0.369 -25.082 1.00 80.31 93 PHE A O 1
ATOM 757 N N . SER A 1 94 ? 4.536 0.470 -23.013 1.00 70.69 94 SER A N 1
ATOM 758 C CA . SER A 1 94 ? 4.559 1.878 -23.437 1.00 70.69 94 SER A CA 1
ATOM 759 C C . SER A 1 94 ? 5.893 2.280 -24.092 1.00 70.69 94 SER A C 1
ATOM 761 O O . SER A 1 94 ? 5.913 3.010 -25.085 1.00 70.69 94 SER A O 1
ATOM 763 N N . ALA A 1 95 ? 7.017 1.759 -23.588 1.00 66.31 95 ALA A N 1
ATOM 764 C CA . ALA A 1 95 ? 8.344 1.988 -24.158 1.00 66.31 95 ALA A CA 1
ATOM 765 C C . ALA A 1 95 ? 8.545 1.285 -25.511 1.00 66.31 95 ALA A C 1
ATOM 767 O O . ALA A 1 95 ? 9.140 1.873 -26.408 1.00 66.31 95 ALA A O 1
ATOM 768 N N . ALA A 1 96 ? 8.012 0.072 -25.683 1.00 60.78 96 ALA A N 1
ATOM 769 C CA . ALA A 1 96 ? 8.085 -0.687 -26.932 1.00 60.78 96 ALA A CA 1
ATOM 770 C C . ALA A 1 96 ? 7.267 -0.059 -28.078 1.00 60.78 96 ALA A C 1
ATOM 772 O O . ALA A 1 96 ? 7.558 -0.307 -29.245 1.00 60.78 96 ALA A O 1
ATOM 773 N N . GLN A 1 97 ? 6.268 0.772 -27.760 1.00 59.97 97 GLN A N 1
ATOM 774 C CA . GLN A 1 97 ? 5.488 1.521 -28.755 1.00 59.97 97 GLN A CA 1
ATOM 775 C C . GLN A 1 97 ? 6.133 2.857 -29.167 1.00 59.97 97 GLN A C 1
ATOM 777 O O . GLN A 1 97 ? 5.708 3.472 -30.147 1.00 59.97 97 GLN A O 1
ATOM 782 N N . LYS A 1 98 ? 7.188 3.312 -28.475 1.00 54.09 98 LYS A N 1
ATOM 783 C CA . LYS A 1 98 ? 8.067 4.370 -28.992 1.00 54.09 98 LYS A CA 1
ATOM 784 C C . LYS A 1 98 ? 9.023 3.718 -29.992 1.00 54.09 98 LYS A C 1
ATOM 786 O O . LYS A 1 98 ? 9.608 2.687 -29.674 1.00 54.09 98 LYS A O 1
ATOM 791 N N . LYS A 1 99 ? 9.162 4.292 -31.202 1.00 43.28 99 LYS A N 1
ATOM 792 C CA . LYS A 1 99 ? 10.131 3.832 -32.222 1.00 43.28 99 LYS A CA 1
ATOM 793 C C . LYS A 1 99 ? 11.456 3.456 -31.541 1.00 43.28 99 LYS A C 1
ATOM 795 O O . LYS A 1 99 ? 11.871 4.208 -30.654 1.00 43.28 99 LYS A O 1
ATOM 800 N N . PRO A 1 100 ? 12.095 2.334 -31.926 1.00 44.50 100 PRO A N 1
ATOM 801 C CA . PRO A 1 100 ? 13.313 1.879 -31.274 1.00 44.50 100 PRO A CA 1
ATOM 802 C C . PRO A 1 100 ? 14.301 3.039 -31.208 1.00 44.50 100 PRO A C 1
ATOM 804 O O . PRO A 1 100 ? 14.553 3.702 -32.212 1.00 44.50 100 PRO A O 1
ATOM 807 N N . ILE A 1 101 ? 14.812 3.302 -30.007 1.00 51.50 101 ILE A N 1
ATOM 808 C CA . ILE A 1 101 ? 15.970 4.167 -29.799 1.00 51.50 101 ILE A CA 1
ATOM 809 C C . ILE A 1 101 ? 17.106 3.560 -30.621 1.00 51.50 101 ILE A C 1
ATOM 811 O O . ILE A 1 101 ? 17.727 2.579 -30.196 1.00 51.50 101 ILE A O 1
ATOM 815 N N . GLU A 1 102 ? 17.314 4.106 -31.821 1.00 43.12 102 GLU A N 1
ATOM 816 C CA . GLU A 1 102 ? 18.443 3.795 -32.690 1.00 43.12 102 GLU A CA 1
ATOM 817 C C . GLU A 1 102 ? 19.716 3.905 -31.843 1.00 43.12 102 GLU A C 1
ATOM 819 O O . GLU A 1 102 ? 20.106 4.990 -31.417 1.00 43.12 102 GLU A O 1
ATOM 824 N N . GLY A 1 103 ? 20.312 2.755 -31.511 1.00 49.12 103 GLY A N 1
ATOM 825 C CA . GLY A 1 103 ? 21.583 2.682 -30.785 1.00 49.12 103 GLY A CA 1
ATOM 826 C C . GLY A 1 103 ? 21.600 1.910 -29.461 1.00 49.12 103 GLY A C 1
ATOM 827 O O . GLY A 1 103 ? 22.685 1.712 -28.916 1.00 49.12 103 GLY A O 1
ATOM 828 N N . SER A 1 104 ? 20.480 1.410 -28.934 1.00 48.16 104 SER A N 1
ATOM 829 C CA . SER A 1 104 ? 20.524 0.600 -27.700 1.00 48.16 104 SER A CA 1
ATOM 830 C C . SER A 1 104 ? 20.791 -0.882 -27.999 1.00 48.16 104 SER A C 1
ATOM 832 O O . SER A 1 104 ? 19.912 -1.667 -28.343 1.00 48.16 104 SER A O 1
ATOM 834 N N . ARG A 1 105 ? 22.076 -1.238 -27.911 1.00 47.50 105 ARG A N 1
ATOM 835 C CA . ARG A 1 105 ? 22.637 -2.586 -28.070 1.00 47.50 105 ARG A CA 1
ATOM 836 C C . ARG A 1 105 ? 21.843 -3.624 -27.259 1.00 47.50 105 ARG A C 1
ATOM 838 O O . ARG A 1 105 ? 21.642 -3.478 -26.059 1.00 47.50 105 ARG A O 1
ATOM 845 N N . SER A 1 106 ? 21.435 -4.672 -27.967 1.00 40.62 106 SER A N 1
ATOM 846 C CA . SER A 1 106 ? 20.741 -5.876 -27.508 1.00 40.62 106 SER A CA 1
ATOM 847 C C . SER A 1 106 ? 21.316 -6.459 -26.205 1.00 40.62 106 SER A C 1
ATOM 849 O O . SER A 1 106 ? 22.458 -6.910 -26.187 1.00 40.62 106 SER A O 1
ATOM 851 N N . TYR A 1 107 ? 20.514 -6.513 -25.135 1.00 49.62 107 TYR A N 1
ATOM 852 C CA . TYR A 1 107 ? 20.813 -7.303 -23.925 1.00 49.62 107 TYR A CA 1
ATOM 853 C C . TYR A 1 107 ? 20.402 -8.781 -24.062 1.00 49.62 107 TYR A C 1
ATOM 855 O O . TYR A 1 107 ? 20.475 -9.539 -23.100 1.00 49.62 107 TYR A O 1
ATOM 863 N N . VAL A 1 108 ? 19.992 -9.227 -25.254 1.00 50.31 108 VAL A N 1
ATOM 864 C CA . VAL A 1 108 ? 19.465 -10.586 -25.474 1.00 50.31 108 VAL A CA 1
ATOM 865 C C . VAL A 1 108 ? 20.569 -11.614 -25.784 1.00 50.31 108 VAL A C 1
ATOM 867 O O . VAL A 1 108 ? 20.306 -12.662 -26.360 1.00 50.31 108 VAL A O 1
ATOM 870 N N . ALA A 1 109 ? 21.818 -11.336 -25.408 1.00 46.00 109 ALA A N 1
ATOM 871 C CA . ALA A 1 109 ? 22.958 -12.218 -25.658 1.00 46.00 109 ALA A CA 1
ATOM 872 C C . ALA A 1 109 ? 23.776 -12.476 -24.385 1.00 46.00 109 ALA A C 1
ATOM 874 O O . ALA A 1 109 ? 24.977 -12.248 -24.370 1.00 46.00 109 ALA A O 1
ATOM 875 N N . LEU A 1 110 ? 23.136 -12.930 -23.306 1.00 44.25 110 LEU A N 1
ATOM 876 C CA . LEU A 1 110 ? 23.821 -13.589 -22.186 1.00 44.25 110 LEU A CA 1
ATOM 877 C C . LEU A 1 110 ? 22.958 -14.751 -21.686 1.00 44.25 110 LEU A C 1
ATOM 879 O O . LEU A 1 110 ? 22.367 -14.721 -20.610 1.00 44.25 110 LEU A O 1
ATOM 883 N N . SER A 1 111 ? 22.827 -15.766 -22.532 1.00 42.56 111 SER A N 1
ATOM 884 C CA . SER A 1 111 ? 22.389 -17.115 -22.165 1.00 42.56 111 SER A CA 1
ATOM 885 C C . SER A 1 111 ? 22.996 -18.084 -23.176 1.00 42.56 111 SER A C 1
ATOM 887 O O . SER A 1 111 ? 22.341 -18.531 -24.115 1.00 42.56 111 SER A O 1
ATOM 889 N N . SER A 1 112 ? 24.296 -18.322 -23.038 1.00 39.56 112 SER A N 1
ATOM 890 C CA . SER A 1 112 ? 25.038 -19.438 -23.630 1.00 39.56 112 SER A CA 1
ATOM 891 C C . SER A 1 112 ? 26.190 -19.768 -22.696 1.00 39.56 112 SER A C 1
ATOM 893 O O . SER A 1 112 ? 26.824 -18.796 -22.225 1.00 39.56 112 SER A O 1
#

Organism: NCBI:txid2704463

Radius of gyration: 16.57 Å; chains: 1; bounding box: 37×36×45 Å

pLDDT: mean 83.43, std 18.02, range [39.56, 98.19]

Foldseek 3Di:
DPQDLVNLVPDPVNVVLLVVVCVVLVHDPVLSLLLSCCLSVHDDLVVSCVVVVHDSVVSVVSCVVSCVSVVHDDSVVVNVCCCVPRVVVVVVVVVVPPDPPPPDDDPPPPDD